Protein 1FXL (pdb70)

Nearest PDB structures (foldseek):
  4ed5-assembly1_A  TM=9.686E-01  e=9.798E-31  Homo sapiens
  1fnx-assembly1_H  TM=7.781E-01  e=1.607E-27  Mus musculus
  4egl-assembly1_A  TM=4.790E-01  e=6.789E-27  Homo sapiens
  1cvj-assembly3_C  TM=5.799E-01  e=2.626E-17  Homo sapiens
  3md3-assembly1_A  TM=4.492E-01  e=7.920E-16  Saccharomyces cerevisiae

Solvent-accessible surface area: 10095 Å² total; per-residue (Å²): 111,128,7,58,0,35,0,36,91,3,3,112,95,16,48,64,117,93,0,111,74,42,0,35,89,24,16,126,28,95,46,19,129,8,25,148,50,188,141,90,29,106,16,88,16,69,0,65,0,31,2,105,56,61,148,17,0,90,96,0,37,107,81,14,75,31,63,188,34,121,132,82,76,2,56,3,31,74,9,76,111,123,49,66,36,38,157,97,0,30,0,65,0,27,40,7,36,132,123,22,69,87,156,78,0,60,111,29,0,58,123,58,18,172,31,43,40,11,125,25,36,55,53,164,132,104,44,84,17,112,2,20,0,61,0,93,0,16,83,80,122,34,0,61,98,0,23,140,29,14,68,48,96,128,11,121,84,15,110,109,65,2,65,2,97,73,84

Foldseek 3Di:
DFFKKKKAQADQPDDPCNVCVLLVVLDAWPDKDQDADPPPRGGPGMMMTGHPGRVSLVVCQVPQQQDDDDPTRMHMDHDDPDDCFQPLQKKKKAPADQPDDQVRVCVLLCVLAAWPDKDFDADPPPRGTRRIIMTRHRGNVSSVVSQVVQAQDADVPRPGGMHMDRD

Secondary structure (DSSP, 8-state):
--SEEEEES--TT--HHHHHHHHHTTS-EEEEEEEE-TTT--EEEEEEEEESSHHHHHHHHHHHTT-EETTEE-EEEEPPP--GGGTT-EEEEES--TT--HHHHHHHHGGGS-EEEEEE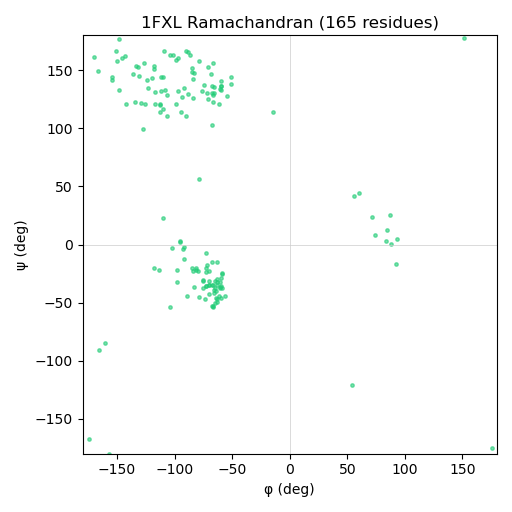EE-TTT--EEEEEEEEESSHHHHHHHHHHHTT---TT-SS--EEEE-

B-factor: mean 25.08, std 11.24, range [5.35, 62.08]

Sequence (167 aa):
SKTNLIVNYLPQNMTQEEFRSLFGSIGEIESCKLVRDKITGQSLGYGFVNYIDPKDAEKAINTLNGLRLQTKTIKVSYARPSSASIRDANLYVSGLPKTMTQKELEQLFSQYGRIITSRILVDQVTGVSRGVGFIRFDKRIEAEEAIKGLNGQKPSGATEPITVKFA

Structure (mmCIF, N/CA/C/O backbone):
data_1FXL
#
_entry.id   1FXL
#
_cell.length_a   30.310
_cell.length_b   99.380
_cell.length_c   33.340
_cell.angle_alpha   90.00
_cell.angle_beta   106.40
_cell.angle_gamma   90.00
#
_symmetry.space_group_name_H-M   'P 1 21 1'
#
loop_
_entity.id
_entity.type
_entity.pdbx_description
1 polymer "5'-R(P*UP*UP*UP*UP*AP*UP*UP*UP*U)-3'"
2 polymer 'PARANEOPLASTIC ENCEPHALOMYELITIS ANTIGEN HUD'
3 water water
#
loop_
_atom_site.group_PDB
_atom_site.id
_atom_site.type_symbol
_atom_site.label_atom_id
_atom_site.label_alt_id
_atom_site.label_comp_id
_atom_site.label_asym_id
_atom_site.label_entity_id
_atom_site.label_seq_id
_atom_site.pdbx_PDB_ins_code
_atom_site.Cartn_x
_atom_site.Cartn_y
_atom_site.Cartn_z
_atom_site.occupancy
_atom_site.B_iso_or_equiv
_atom_site.auth_seq_id
_atom_site.auth_comp_id
_atom_site.auth_asym_id
_atom_site.auth_atom_id
_atom_site.pdbx_PDB_model_num
ATOM 168 N N . SER B 2 1 ? -4.783 -3.483 -6.386 1.00 33.80 37 SER A N 1
ATOM 169 C CA . SER B 2 1 ? -3.789 -4.447 -6.945 1.00 35.39 37 SER A CA 1
ATOM 170 C C . SER B 2 1 ? -3.861 -5.834 -6.279 1.00 34.52 37 SER A C 1
ATOM 171 O O . SER B 2 1 ? -4.806 -6.583 -6.526 1.00 37.14 37 SER A O 1
ATOM 174 N N . LYS B 2 2 ? -2.894 -6.168 -5.420 1.00 31.42 38 LYS A N 1
ATOM 175 C CA . LYS B 2 2 ? -2.885 -7.489 -4.793 1.00 24.87 38 LYS A CA 1
ATOM 176 C C . LYS B 2 2 ? -1.949 -7.670 -3.571 1.00 20.51 38 LYS A C 1
ATOM 177 O O . LYS B 2 2 ? -2.365 -7.421 -2.444 1.00 20.24 38 LYS A O 1
ATOM 183 N N . THR B 2 3 ? -0.698 -8.086 -3.777 1.00 16.99 39 THR A N 1
ATOM 184 C CA . THR B 2 3 ? 0.215 -8.314 -2.646 1.00 14.78 39 THR A CA 1
ATOM 185 C C . THR B 2 3 ? 1.482 -7.453 -2.560 1.00 13.90 39 THR A C 1
ATOM 186 O O . THR B 2 3 ? 2.080 -7.343 -1.491 1.00 11.19 39 THR A O 1
ATOM 190 N N . ASN B 2 4 ? 1.888 -6.858 -3.678 1.00 11.83 40 ASN A N 1
ATOM 191 C CA . ASN B 2 4 ? 3.105 -6.052 -3.739 1.00 10.14 40 ASN A CA 1
ATOM 192 C C . ASN B 2 4 ? 2.852 -4.565 -3.506 1.00 9.13 40 ASN A C 1
ATOM 193 O O . ASN B 2 4 ? 2.022 -3.940 -4.167 1.00 8.67 40 ASN A O 1
ATOM 198 N N . LEU B 2 5 ? 3.587 -4.003 -2.557 1.00 11.31 41 LEU A N 1
ATOM 199 C CA . LEU B 2 5 ? 3.448 -2.596 -2.207 1.00 10.83 41 LEU A CA 1
ATOM 200 C C . LEU B 2 5 ? 4.731 -1.821 -2.451 1.00 9.98 41 LEU A C 1
ATOM 201 O O . LEU B 2 5 ? 5.817 -2.386 -2.443 1.00 11.49 41 LEU A O 1
ATOM 206 N N . ILE B 2 6 ? 4.591 -0.522 -2.686 1.00 9.54 42 ILE A N 1
ATOM 207 C CA . ILE B 2 6 ? 5.748 0.340 -2.845 1.00 9.42 42 ILE A CA 1
ATOM 208 C C . ILE B 2 6 ? 5.612 1.311 -1.678 1.00 9.07 42 ILE A C 1
ATOM 209 O O . ILE B 2 6 ? 4.534 1.841 -1.430 1.00 10.03 42 ILE A O 1
ATOM 214 N N . VAL B 2 7 ? 6.689 1.501 -0.929 1.00 8.89 43 VAL A N 1
ATOM 215 C CA . VAL B 2 7 ? 6.665 2.405 0.210 1.00 9.29 43 VAL A CA 1
ATOM 216 C C . VAL B 2 7 ? 7.578 3.570 -0.129 1.00 9.20 43 VAL A C 1
ATOM 217 O O . VAL B 2 7 ? 8.766 3.375 -0.374 1.00 10.85 43 VAL A O 1
ATOM 221 N N . ASN B 2 8 ? 7.021 4.776 -0.149 1.00 10.30 44 ASN A N 1
ATOM 222 C CA . ASN B 2 8 ? 7.793 5.973 -0.478 1.00 10.89 44 ASN A CA 1
ATOM 223 C C . ASN B 2 8 ? 8.029 6.892 0.713 1.00 10.91 44 ASN A C 1
ATOM 224 O O . ASN B 2 8 ? 7.398 6.749 1.758 1.00 9.08 44 ASN A O 1
ATOM 229 N N . TYR B 2 9 ? 8.955 7.831 0.536 1.00 11.01 45 TYR A N 1
ATOM 230 C CA . TYR B 2 9 ? 9.300 8.808 1.566 1.00 13.11 45 TYR A CA 1
ATOM 231 C C . TYR B 2 9 ? 9.811 8.194 2.862 1.00 12.64 45 TYR A C 1
ATOM 232 O O . TYR B 2 9 ? 9.414 8.599 3.958 1.00 12.08 45 TYR A O 1
ATOM 241 N N . LEU B 2 10 ? 10.693 7.207 2.726 1.00 14.26 46 LEU A N 1
ATOM 242 C CA . LEU B 2 10 ? 11.295 6.547 3.877 1.00 15.36 46 LEU A CA 1
ATOM 243 C C . LEU B 2 10 ? 12.485 7.400 4.316 1.00 17.70 46 LEU A C 1
ATOM 244 O O . LEU B 2 10 ? 13.184 7.977 3.479 1.00 17.22 46 LEU A O 1
ATOM 249 N N . PRO B 2 11 ? 12.719 7.513 5.632 1.00 19.88 47 PRO A N 1
ATOM 250 C CA . PRO B 2 11 ? 13.851 8.323 6.087 1.00 21.89 47 PRO A CA 1
ATOM 251 C C . PRO B 2 11 ? 15.215 7.701 5.727 1.00 24.86 47 PRO A C 1
ATOM 252 O O . PRO B 2 11 ? 15.366 6.478 5.681 1.00 23.52 47 PRO A O 1
ATOM 256 N N . GLN B 2 12 ? 16.199 8.555 5.461 1.00 26.65 48 GLN A N 1
ATOM 257 C CA . GLN B 2 12 ? 17.534 8.104 5.080 1.00 28.18 48 GLN A CA 1
ATOM 258 C C . GLN B 2 12 ? 18.160 7.224 6.152 1.00 27.91 48 GLN A C 1
ATOM 259 O O . GLN B 2 12 ? 19.018 6.390 5.862 1.00 28.54 48 GLN A O 1
ATOM 265 N N . ASN B 2 13 ? 17.723 7.408 7.391 1.00 28.73 49 ASN A N 1
ATOM 266 C CA . ASN B 2 13 ? 18.261 6.639 8.506 1.00 30.44 49 ASN A CA 1
ATOM 267 C C . ASN B 2 13 ? 17.670 5.241 8.679 1.00 31.41 49 ASN A C 1
ATOM 268 O O . ASN B 2 13 ? 18.286 4.382 9.312 1.00 34.48 49 ASN A O 1
ATOM 273 N N . MET B 2 14 ? 16.491 4.994 8.116 1.00 30.03 50 MET A N 1
ATOM 274 C CA . MET B 2 14 ? 15.875 3.679 8.265 1.00 29.39 50 MET A CA 1
ATOM 275 C C . MET B 2 14 ? 16.627 2.561 7.565 1.00 29.02 50 MET A C 1
ATOM 276 O O . MET B 2 14 ? 16.928 2.644 6.373 1.00 28.62 50 MET A O 1
ATOM 281 N N . THR B 2 15 ? 16.897 1.497 8.314 1.00 29.75 51 THR A N 1
ATOM 282 C CA . THR B 2 15 ? 17.613 0.340 7.791 1.00 30.26 51 THR A CA 1
ATOM 283 C C . THR B 2 15 ? 16.709 -0.709 7.150 1.00 30.70 51 THR A C 1
ATOM 284 O O . THR B 2 15 ? 15.494 -0.695 7.330 1.00 33.19 51 THR A O 1
ATOM 288 N N . GLN B 2 16 ? 17.331 -1.623 6.414 1.00 30.59 52 GLN A N 1
ATOM 289 C CA . GLN B 2 16 ? 16.650 -2.722 5.745 1.00 30.25 52 GLN A CA 1
ATOM 290 C C . GLN B 2 16 ? 15.930 -3.595 6.771 1.00 30.18 52 GLN A C 1
ATOM 291 O O . GLN B 2 16 ? 14.846 -4.109 6.500 1.00 29.07 52 GLN A O 1
ATOM 297 N N . GLU B 2 17 ? 16.531 -3.756 7.949 1.00 29.88 53 GLU A N 1
ATOM 298 C CA . GLU B 2 17 ? 15.934 -4.575 9.005 1.00 30.93 53 GLU A CA 1
ATOM 299 C C . GLU B 2 17 ? 14.772 -3.874 9.700 1.00 29.25 53 GLU A C 1
ATOM 300 O O . GLU B 2 17 ? 13.785 -4.516 10.069 1.00 28.18 53 GLU A O 1
ATOM 306 N N . GLU B 2 18 ? 14.898 -2.564 9.899 1.00 27.31 54 GLU A N 1
ATOM 307 C CA . GLU B 2 18 ? 13.832 -1.800 10.523 1.00 27.71 54 GLU A CA 1
ATOM 308 C C . GLU B 2 18 ? 12.678 -1.736 9.531 1.00 25.72 54 GLU A C 1
ATOM 309 O O . GLU B 2 18 ? 11.511 -1.687 9.925 1.00 25.49 54 GLU A O 1
ATOM 315 N N . PHE B 2 19 ? 13.019 -1.742 8.242 1.00 23.59 55 PHE A N 1
ATOM 316 C CA . PHE B 2 19 ? 12.024 -1.702 7.171 1.00 22.20 55 PHE A CA 1
ATOM 317 C C . PHE B 2 19 ? 11.238 -3.007 7.200 1.00 21.16 55 PHE A C 1
ATOM 318 O O . PHE B 2 19 ? 10.010 -3.000 7.280 1.00 21.94 55 PHE A O 1
ATOM 326 N N . ARG B 2 20 ? 11.954 -4.126 7.147 1.00 22.17 56 ARG A N 1
ATOM 327 C CA . ARG B 2 20 ? 11.323 -5.442 7.179 1.00 23.12 56 ARG A CA 1
ATOM 328 C C . ARG B 2 20 ? 10.621 -5.678 8.511 1.00 24.17 56 ARG A C 1
ATOM 329 O O . ARG B 2 20 ? 9.611 -6.382 8.580 1.00 24.95 56 ARG A O 1
ATOM 337 N N . SER B 2 21 ? 11.160 -5.088 9.572 1.00 24.60 57 SER A N 1
ATOM 338 C CA . SER B 2 21 ? 10.575 -5.239 10.896 1.00 23.94 57 SER A CA 1
ATOM 339 C C . SER B 2 21 ? 9.246 -4.486 10.978 1.00 23.30 57 SER A C 1
ATOM 340 O O . SER B 2 21 ? 8.260 -4.989 11.519 1.00 22.19 57 SER A O 1
ATOM 343 N N . LEU B 2 22 ? 9.222 -3.279 10.426 1.00 22.04 58 LEU A N 1
ATOM 344 C CA . LEU B 2 22 ? 8.020 -2.465 10.442 1.00 18.75 58 LEU A CA 1
ATOM 345 C C . LEU B 2 22 ? 6.894 -3.112 9.647 1.00 17.26 58 LEU A C 1
ATOM 346 O O . LEU B 2 22 ? 5.751 -3.164 10.106 1.00 16.63 58 LEU A O 1
ATOM 351 N N . PHE B 2 23 ? 7.207 -3.606 8.454 1.00 16.43 59 PHE A N 1
ATOM 352 C CA . PHE B 2 23 ? 6.175 -4.225 7.640 1.00 16.44 59 PHE A CA 1
ATOM 353 C C . PHE B 2 23 ? 5.930 -5.680 7.964 1.00 15.92 59 PHE A C 1
ATOM 354 O O . PHE B 2 23 ? 4.865 -6.208 7.664 1.00 13.63 59 PHE A O 1
ATOM 362 N N . GLY B 2 24 ? 6.907 -6.319 8.598 1.00 16.85 60 GLY A N 1
ATOM 363 C CA . GLY B 2 24 ? 6.753 -7.711 8.977 1.00 15.73 60 GLY A CA 1
ATOM 364 C C . GLY B 2 24 ? 5.762 -7.846 10.120 1.00 16.23 60 GLY A C 1
ATOM 365 O O . GLY B 2 24 ? 5.249 -8.929 10.388 1.00 17.75 60 GLY A O 1
ATOM 366 N N . SER B 2 25 ? 5.487 -6.741 10.802 1.00 15.52 61 SER A N 1
ATOM 367 C CA . SER B 2 25 ? 4.551 -6.762 11.914 1.00 16.59 61 SER A CA 1
ATOM 368 C C . SER B 2 25 ? 3.119 -6.920 11.420 1.00 18.43 61 SER A C 1
ATOM 369 O O . SER B 2 25 ? 2.233 -7.320 12.177 1.00 19.85 61 SER A O 1
ATOM 372 N N . ILE B 2 26 ? 2.888 -6.604 10.150 1.00 17.78 62 ILE A N 1
ATOM 373 C CA . ILE B 2 26 ? 1.550 -6.712 9.573 1.00 17.27 62 ILE A CA 1
ATOM 374 C C . ILE B 2 26 ? 1.190 -8.176 9.349 1.00 17.38 62 ILE A C 1
ATOM 375 O O . ILE B 2 26 ? 0.095 -8.618 9.690 1.00 19.43 62 ILE A O 1
ATOM 380 N N . GLY B 2 27 ? 2.120 -8.919 8.764 1.00 17.81 63 GLY A N 1
ATOM 381 C CA . GLY B 2 27 ? 1.883 -10.319 8.488 1.00 17.76 63 GLY A CA 1
ATOM 382 C C . GLY B 2 27 ? 3.068 -10.864 7.731 1.00 19.76 63 GLY A C 1
ATOM 383 O O . GLY B 2 27 ? 4.039 -10.146 7.517 1.00 19.51 63 GLY A O 1
ATOM 384 N N . GLU B 2 28 ? 2.979 -12.123 7.309 1.00 20.36 64 GLU A N 1
ATOM 385 C CA . GLU B 2 28 ? 4.059 -12.792 6.590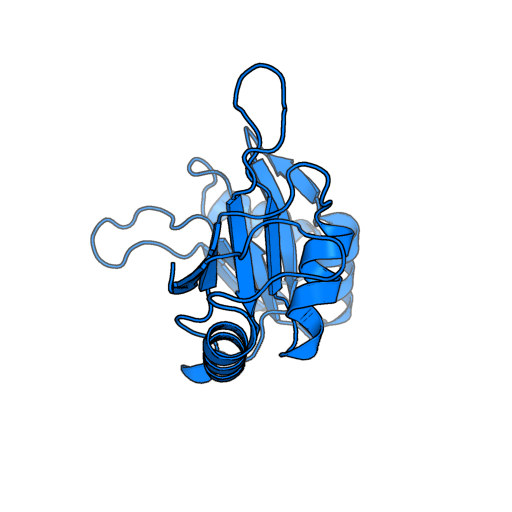 1.00 21.62 64 GLU A CA 1
ATOM 386 C C . GLU B 2 28 ? 4.443 -12.112 5.281 1.00 21.12 64 GLU A C 1
ATOM 387 O O . GLU B 2 28 ? 3.590 -11.758 4.473 1.00 22.03 64 GLU A O 1
ATOM 393 N N . ILE B 2 29 ? 5.745 -11.942 5.087 1.00 19.92 65 ILE A N 1
ATOM 394 C CA . ILE B 2 29 ? 6.289 -11.304 3.898 1.00 20.01 65 ILE A CA 1
ATOM 395 C C . ILE B 2 29 ? 6.971 -12.337 3.005 1.00 21.61 65 ILE A C 1
ATOM 396 O O . ILE B 2 29 ? 7.734 -13.170 3.486 1.00 23.72 65 ILE A O 1
ATOM 401 N N . GLU B 2 30 ? 6.690 -12.302 1.707 1.00 20.73 66 GLU A N 1
ATOM 402 C CA . GLU B 2 30 ? 7.340 -13.237 0.801 1.00 22.49 66 GLU A CA 1
ATOM 403 C C . GLU B 2 30 ? 8.700 -12.626 0.469 1.00 21.96 66 GLU A C 1
ATOM 404 O O . GLU B 2 30 ? 9.697 -13.332 0.334 1.00 22.26 66 GLU A O 1
ATOM 410 N N . SER B 2 31 ? 8.737 -11.304 0.351 1.00 20.87 67 SER A N 1
ATOM 411 C CA . SER B 2 31 ? 9.987 -10.608 0.083 1.00 23.22 67 SER A CA 1
ATOM 412 C C . SER B 2 31 ? 9.801 -9.114 0.235 1.00 24.50 67 SER A C 1
ATOM 413 O O . SER B 2 31 ? 8.678 -8.609 0.230 1.00 23.97 67 SER A O 1
ATOM 416 N N . CYS B 2 32 ? 10.913 -8.41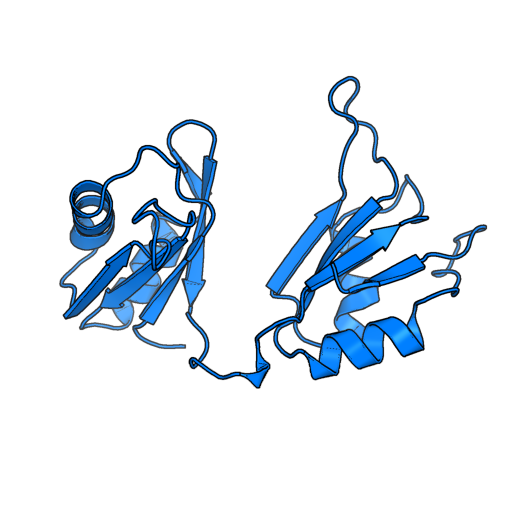1 0.391 1.00 26.53 68 CYS A N 1
ATOM 417 C CA . CYS B 2 32 ? 10.886 -6.965 0.530 1.00 27.99 68 CYS A CA 1
ATOM 418 C C . CYS B 2 32 ? 12.299 -6.447 0.349 1.00 28.41 68 CYS A C 1
ATOM 419 O O . CYS B 2 32 ? 13.269 -7.133 0.674 1.00 29.81 68 CYS A O 1
ATOM 422 N N . LYS B 2 33 ? 12.411 -5.235 -0.174 1.00 26.66 69 LYS A N 1
ATOM 423 C CA . LYS B 2 33 ? 13.712 -4.650 -0.398 1.00 24.77 69 LYS A CA 1
ATOM 424 C C . LYS B 2 33 ? 13.703 -3.143 -0.245 1.00 25.07 69 LYS A C 1
ATOM 425 O O . LYS B 2 33 ? 12.819 -2.456 -0.764 1.00 24.30 69 LYS A O 1
ATOM 431 N N . LEU B 2 34 ? 14.683 -2.639 0.492 1.00 22.29 70 LEU A N 1
ATOM 432 C CA . LEU B 2 34 ? 14.840 -1.209 0.658 1.00 21.82 70 LEU A CA 1
ATOM 433 C C . LEU B 2 34 ? 15.755 -0.894 -0.514 1.00 20.33 70 LEU A C 1
ATOM 434 O O . LEU B 2 34 ? 16.906 -1.311 -0.529 1.00 23.14 70 LEU A O 1
ATOM 439 N N . VAL B 2 35 ? 15.235 -0.189 -1.510 1.00 18.76 71 VAL A N 1
ATOM 440 C CA . VAL B 2 35 ? 16.012 0.132 -2.696 1.00 17.78 71 VAL A CA 1
ATOM 441 C C . VAL B 2 35 ? 17.156 1.102 -2.422 1.00 18.43 71 VAL A C 1
ATOM 442 O O . VAL B 2 35 ? 16.968 2.159 -1.809 1.00 17.61 71 VAL A O 1
ATOM 446 N N . ARG B 2 36 ? 18.342 0.722 -2.897 1.00 18.47 72 ARG A N 1
ATOM 447 C CA . ARG B 2 36 ? 19.559 1.507 -2.716 1.00 17.15 72 ARG A CA 1
ATOM 448 C C . ARG B 2 36 ? 20.252 1.789 -4.044 1.00 16.78 72 ARG A C 1
ATOM 449 O O . ARG B 2 36 ? 20.094 1.046 -5.013 1.00 14.39 72 ARG A O 1
ATOM 457 N N . ASP B 2 37 ? 21.039 2.860 -4.066 1.00 17.00 73 ASP A N 1
ATOM 458 C CA . ASP B 2 37 ? 21.797 3.249 -5.245 1.00 16.32 73 ASP A CA 1
ATOM 459 C C . ASP B 2 37 ? 22.724 2.089 -5.598 1.00 16.59 73 ASP A C 1
ATOM 460 O O . ASP B 2 37 ? 23.364 1.504 -4.722 1.00 13.06 73 ASP A O 1
ATOM 465 N N . LYS B 2 38 ? 22.793 1.771 -6.886 1.00 16.82 74 LYS A N 1
ATOM 466 C CA . LYS B 2 38 ? 23.612 0.674 -7.386 1.00 18.30 74 LYS A CA 1
ATOM 467 C C . LYS B 2 38 ? 25.107 0.802 -7.087 1.00 16.62 74 LYS A C 1
ATOM 468 O O . LYS B 2 38 ? 25.804 -0.205 -6.960 1.00 16.12 74 LYS A O 1
ATOM 474 N N . ILE B 2 39 ? 25.604 2.031 -6.977 1.00 16.53 75 ILE A N 1
ATOM 475 C CA . ILE B 2 39 ? 27.028 2.245 -6.702 1.00 15.99 75 ILE A CA 1
ATOM 476 C C . ILE B 2 39 ? 27.317 2.663 -5.253 1.00 13.11 75 ILE A C 1
ATOM 477 O O . ILE B 2 39 ? 28.124 2.031 -4.579 1.00 12.96 75 ILE A O 1
ATOM 482 N N . THR B 2 40 ? 26.663 3.717 -4.769 1.00 13.28 76 THR A N 1
ATOM 483 C CA . THR B 2 40 ? 26.903 4.174 -3.401 1.00 13.88 76 THR A CA 1
ATOM 484 C C . THR B 2 40 ? 26.308 3.253 -2.325 1.00 13.95 76 THR A C 1
ATOM 485 O O . THR B 2 40 ? 26.755 3.267 -1.175 1.00 13.68 76 THR A O 1
ATOM 489 N N . GLY B 2 41 ? 25.291 2.473 -2.682 1.00 13.46 77 GLY A N 1
ATOM 490 C CA . GLY B 2 41 ? 24.682 1.589 -1.701 1.00 14.13 77 GLY A CA 1
ATOM 491 C C . GLY B 2 41 ? 23.805 2.310 -0.687 1.00 15.26 77 GLY A C 1
ATOM 492 O O . GLY B 2 41 ? 23.342 1.707 0.285 1.00 16.87 77 GLY A O 1
ATOM 493 N N . GLN B 2 42 ? 23.572 3.600 -0.909 1.00 14.34 78 GLN A N 1
ATOM 494 C CA . GLN B 2 42 ? 22.737 4.384 -0.009 1.00 16.74 78 GLN A CA 1
ATOM 495 C C . GLN B 2 42 ? 21.262 4.235 -0.361 1.00 16.67 78 GLN A C 1
ATOM 496 O O . GLN B 2 42 ? 20.906 4.055 -1.524 1.00 18.10 78 GLN A O 1
ATOM 502 N N . SER B 2 43 ? 20.407 4.315 0.653 1.00 18.15 79 SER A N 1
ATOM 503 C CA . SER B 2 43 ? 18.969 4.199 0.457 1.00 17.78 79 SER A CA 1
ATOM 504 C C . SER B 2 43 ? 18.471 5.281 -0.489 1.00 19.21 79 SER A C 1
ATOM 505 O O . SER B 2 43 ? 18.932 6.424 -0.443 1.00 19.19 79 SER A O 1
ATOM 508 N N . LEU B 2 44 ? 17.531 4.916 -1.354 1.00 20.85 80 LEU A N 1
ATOM 509 C CA . LEU B 2 44 ? 16.971 5.867 -2.306 1.00 20.23 80 LEU A CA 1
ATOM 510 C C . LEU B 2 44 ? 15.679 6.486 -1.774 1.00 19.85 80 LEU A C 1
ATOM 511 O O . LEU B 2 44 ? 15.033 7.285 -2.451 1.00 20.62 80 LEU A O 1
ATOM 516 N N . GLY B 2 45 ? 15.301 6.107 -0.561 1.00 16.96 81 GLY A N 1
ATOM 517 C CA . GLY B 2 45 ? 14.109 6.673 0.030 1.00 15.73 81 GLY A CA 1
ATOM 518 C C . GLY B 2 45 ? 12.824 5.904 -0.172 1.00 16.20 81 GLY A C 1
ATOM 519 O O . GLY B 2 45 ? 11.763 6.381 0.214 1.00 16.67 81 GLY A O 1
ATOM 520 N N . TYR B 2 46 ? 12.893 4.730 -0.789 1.00 16.03 82 TYR A N 1
ATOM 521 C CA . TYR B 2 46 ? 11.690 3.936 -0.989 1.00 14.45 82 TYR A CA 1
ATOM 522 C C . TYR B 2 46 ? 12.034 2.462 -1.022 1.00 15.33 82 TYR A C 1
ATOM 523 O O . TYR B 2 46 ? 13.207 2.093 -1.117 1.00 15.70 82 TYR A O 1
ATOM 532 N N . GLY B 2 47 ? 11.009 1.622 -0.920 1.00 12.70 83 GLY A N 1
ATOM 533 C CA . GLY B 2 47 ? 11.229 0.187 -0.929 1.00 12.20 83 GLY A CA 1
ATOM 534 C C . GLY B 2 47 ? 9.981 -0.547 -1.366 1.00 12.87 83 GLY A C 1
ATOM 535 O O . GLY B 2 47 ? 8.962 0.072 -1.662 1.00 12.16 83 GLY A O 1
ATOM 536 N N . PHE B 2 48 ? 10.060 -1.870 -1.412 1.00 12.96 84 PHE A N 1
ATOM 537 C CA . PHE B 2 48 ? 8.928 -2.678 -1.826 1.00 13.16 84 PHE A CA 1
ATOM 538 C C . PHE B 2 48 ? 8.723 -3.778 -0.816 1.00 13.53 84 PHE A C 1
ATOM 539 O O . PHE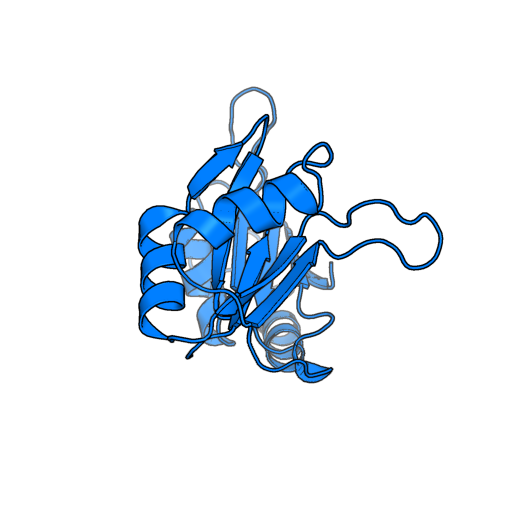 B 2 48 ? 9.686 -4.285 -0.253 1.00 13.70 84 PHE A O 1
ATOM 547 N N . VAL B 2 49 ? 7.467 -4.132 -0.578 1.00 12.94 85 VAL A N 1
ATOM 548 C CA . VAL B 2 49 ? 7.141 -5.218 0.334 1.00 14.77 85 VAL A CA 1
ATOM 549 C C . VAL B 2 49 ? 6.093 -6.064 -0.362 1.00 15.21 85 VAL A C 1
ATOM 550 O O . VAL B 2 49 ? 5.035 -5.560 -0.752 1.00 14.00 85 VAL A O 1
ATOM 554 N N . ASN B 2 50 ? 6.392 -7.343 -0.533 1.00 14.06 86 ASN A N 1
ATOM 555 C CA . ASN B 2 50 ? 5.455 -8.245 -1.171 1.00 14.41 86 ASN A CA 1
ATOM 556 C C . ASN B 2 50 ? 4.982 -9.237 -0.118 1.00 13.54 86 ASN A C 1
ATOM 557 O O . ASN B 2 50 ? 5.761 -10.036 0.388 1.00 15.84 86 ASN A O 1
ATOM 562 N N . TYR B 2 51 ? 3.703 -9.173 0.222 1.00 13.46 87 TYR A N 1
ATOM 563 C CA . TYR B 2 51 ? 3.146 -10.085 1.210 1.00 15.32 87 TYR A CA 1
ATOM 564 C C . TYR B 2 51 ? 2.676 -11.389 0.573 1.00 17.48 87 TYR A C 1
ATOM 565 O O . TYR B 2 51 ? 2.507 -11.473 -0.649 1.00 17.92 87 TYR A O 1
ATOM 574 N N . ILE B 2 52 ? 2.484 -12.413 1.402 1.00 19.22 88 ILE A N 1
ATOM 575 C CA . ILE B 2 52 ? 1.998 -13.695 0.907 1.00 20.58 88 ILE A CA 1
ATOM 576 C C . ILE B 2 52 ? 0.493 -13.551 0.711 1.00 20.23 88 ILE A C 1
ATOM 577 O O . ILE B 2 52 ? -0.058 -13.950 -0.318 1.00 22.41 88 ILE A O 1
ATOM 582 N N . ASP B 2 53 ? -0.156 -12.957 1.706 1.00 18.79 89 ASP A N 1
ATOM 583 C CA . ASP B 2 53 ? -1.601 -12.761 1.701 1.00 18.77 89 ASP A CA 1
ATOM 584 C C . ASP B 2 53 ? -1.953 -11.338 1.265 1.00 17.69 89 ASP A C 1
ATOM 585 O O . ASP B 2 53 ? -1.521 -10.367 1.888 1.00 18.13 89 ASP A O 1
ATOM 590 N N . PRO B 2 54 ? -2.731 -11.195 0.181 1.00 15.75 90 PRO A N 1
ATOM 591 C CA . PRO B 2 54 ? -3.095 -9.847 -0.257 1.00 16.56 90 PRO A CA 1
ATOM 592 C C . PRO B 2 54 ? -3.839 -9.068 0.824 1.00 15.30 90 PRO A C 1
ATOM 593 O O . PRO B 2 54 ? -3.804 -7.841 0.836 1.00 15.14 90 PRO A O 1
ATOM 597 N N . LYS B 2 55 ? -4.496 -9.773 1.743 1.00 15.92 91 LYS A N 1
ATOM 598 C CA . LYS B 2 55 ? -5.220 -9.096 2.819 1.00 17.28 91 LYS A CA 1
ATOM 599 C C . LYS B 2 55 ? -4.266 -8.312 3.715 1.00 17.72 91 LYS A C 1
ATOM 600 O O . LYS B 2 55 ? -4.638 -7.265 4.258 1.00 18.58 91 LYS A O 1
ATOM 606 N N . ASP B 2 56 ? -3.040 -8.812 3.867 1.00 16.07 92 ASP A N 1
ATOM 607 C CA . ASP B 2 56 ? -2.049 -8.116 4.683 1.00 16.16 92 ASP A CA 1
ATOM 608 C C . ASP B 2 56 ? -1.501 -6.892 3.952 1.00 15.53 92 ASP A C 1
ATOM 609 O O . ASP B 2 56 ? -1.123 -5.902 4.586 1.00 14.76 92 ASP A O 1
ATOM 614 N N . ALA B 2 57 ? -1.452 -6.959 2.622 1.00 14.77 93 ALA A N 1
ATOM 615 C CA . ALA B 2 57 ? -0.976 -5.822 1.839 1.00 13.49 93 ALA A CA 1
ATOM 616 C C . ALA B 2 57 ? -2.007 -4.726 2.051 1.00 13.41 93 ALA A C 1
ATOM 617 O O . ALA B 2 57 ? -1.677 -3.561 2.198 1.00 13.65 93 ALA A O 1
ATOM 619 N N . GLU B 2 58 ? -3.271 -5.114 2.087 1.00 15.84 94 GLU A N 1
ATOM 620 C CA . GLU B 2 58 ? -4.338 -4.153 2.310 1.00 16.66 94 GLU A CA 1
ATOM 621 C C . GLU B 2 58 ? -4.238 -3.566 3.717 1.00 15.19 94 GLU A C 1
ATOM 622 O O . GLU B 2 58 ? -4.415 -2.362 3.909 1.00 13.60 94 GLU A O 1
ATOM 628 N N . LYS B 2 59 ? -3.949 -4.420 4.697 1.00 15.23 95 LYS A N 1
ATOM 629 C CA . LYS B 2 59 ? -3.821 -3.982 6.085 1.00 15.95 95 LYS A CA 1
ATOM 630 C C . LYS B 2 59 ? -2.624 -3.040 6.254 1.00 15.37 95 LYS A C 1
ATOM 631 O O . LYS B 2 59 ? -2.688 -2.070 7.021 1.00 14.52 95 LYS A O 1
ATOM 637 N N . ALA B 2 60 ? -1.540 -3.330 5.529 1.00 14.29 96 ALA A N 1
ATOM 638 C CA . ALA B 2 60 ? -0.324 -2.512 5.558 1.00 13.63 96 ALA A CA 1
ATOM 639 C C . ALA B 2 60 ? -0.635 -1.084 5.102 1.00 14.17 96 ALA A C 1
ATOM 640 O O . ALA B 2 60 ? -0.197 -0.111 5.723 1.00 13.57 96 ALA A O 1
ATOM 642 N N . ILE B 2 61 ? -1.378 -0.959 4.005 1.00 12.26 97 ILE A N 1
ATOM 643 C CA . ILE B 2 61 ? -1.765 0.355 3.508 1.00 12.37 97 ILE A CA 1
ATOM 644 C C . ILE B 2 61 ? -2.659 1.069 4.531 1.00 14.97 97 ILE A C 1
ATOM 645 O O . ILE B 2 61 ? -2.429 2.230 4.876 1.00 16.86 97 ILE A O 1
ATOM 650 N N . ASN B 2 62 ? -3.681 0.366 5.011 1.00 16.66 98 ASN A N 1
ATOM 651 C CA . ASN B 2 62 ? -4.629 0.929 5.967 1.00 16.56 98 ASN A CA 1
ATOM 652 C C . ASN B 2 62 ? -3.995 1.379 7.276 1.00 17.39 98 ASN A C 1
ATOM 653 O O . ASN B 2 62 ? -4.396 2.388 7.852 1.00 18.88 98 ASN A O 1
ATOM 658 N N . THR B 2 63 ? -3.005 0.632 7.750 1.00 15.86 99 THR A N 1
ATOM 659 C CA . THR B 2 63 ? -2.377 0.961 9.020 1.00 13.81 99 THR A CA 1
ATOM 660 C C . THR B 2 63 ? -1.066 1.738 8.970 1.00 12.79 99 THR A C 1
ATOM 661 O O . THR B 2 63 ? -0.798 2.544 9.859 1.00 14.49 99 THR A O 1
ATOM 665 N N . LEU B 2 64 ? -0.260 1.528 7.935 1.00 12.67 100 LEU A N 1
ATOM 666 C CA . LEU B 2 64 ? 1.031 2.209 7.849 1.00 11.28 100 LEU A CA 1
ATOM 667 C C . LEU B 2 64 ? 1.122 3.472 6.990 1.00 12.75 100 LEU A C 1
ATOM 668 O O . LEU B 2 64 ? 2.030 4.280 7.190 1.00 11.88 100 LEU A O 1
ATOM 673 N N . ASN B 2 65 ? 0.215 3.656 6.035 1.00 10.52 101 ASN A N 1
ATOM 674 C CA . ASN B 2 65 ? 0.280 4.858 5.218 1.00 11.03 101 ASN A CA 1
ATOM 675 C C . ASN B 2 65 ? 0.127 6.083 6.124 1.00 12.21 101 ASN A C 1
ATOM 676 O O . ASN B 2 65 ? -0.753 6.116 6.982 1.00 12.21 101 ASN A O 1
ATOM 681 N N . GLY B 2 66 ? 0.986 7.084 5.938 1.00 13.91 102 GLY A N 1
ATOM 682 C CA . GLY B 2 66 ? 0.896 8.283 6.755 1.00 12.01 102 GLY A CA 1
ATOM 683 C C . GLY B 2 66 ? 1.672 8.213 8.063 1.00 14.27 102 GLY A C 1
ATOM 684 O O . GLY B 2 66 ? 1.658 9.165 8.850 1.00 13.80 102 GLY A O 1
ATOM 685 N N . LEU B 2 67 ? 2.339 7.090 8.311 1.00 14.08 103 LEU A N 1
ATOM 686 C CA . LEU B 2 67 ? 3.130 6.944 9.529 1.00 15.15 103 LEU A CA 1
ATOM 687 C C . LEU B 2 67 ? 4.289 7.940 9.472 1.00 15.90 103 LEU A C 1
ATOM 688 O O . LEU B 2 67 ? 4.998 8.019 8.472 1.00 16.49 103 LEU A O 1
ATOM 693 N N . ARG B 2 68 ? 4.481 8.705 10.541 1.00 17.67 104 ARG A N 1
ATOM 694 C CA . ARG B 2 68 ? 5.562 9.682 10.565 1.00 20.11 104 ARG A CA 1
ATOM 695 C C . ARG B 2 68 ? 6.831 9.127 11.207 1.00 19.87 104 ARG A C 1
ATOM 696 O O . ARG B 2 68 ? 6.853 8.823 12.397 1.00 24.76 104 ARG A O 1
ATOM 704 N N . LEU B 2 69 ? 7.882 8.986 10.404 1.00 19.66 105 LEU A N 1
ATOM 705 C CA . LEU B 2 69 ? 9.171 8.484 10.876 1.00 17.58 105 LEU A CA 1
ATOM 706 C C . LEU B 2 69 ? 10.204 9.579 10.687 1.00 18.61 105 LEU A C 1
ATOM 707 O O . LEU B 2 69 ? 10.423 10.038 9.569 1.00 18.53 105 LEU A O 1
ATOM 712 N N . GLN B 2 70 ? 10.835 9.992 11.781 1.00 18.52 106 GLN A N 1
ATOM 713 C CA . GLN B 2 70 ? 11.826 11.052 11.743 1.00 18.78 106 GLN A CA 1
ATOM 714 C C . GLN B 2 70 ? 11.209 12.283 11.089 1.00 19.56 106 GLN A C 1
ATOM 715 O O . GLN B 2 70 ? 10.209 12.793 11.583 1.00 21.56 106 GLN A O 1
ATOM 721 N N . THR B 2 71 ? 11.769 12.769 9.986 1.00 18.65 107 THR A N 1
ATOM 722 C CA . THR B 2 71 ? 11.201 13.961 9.353 1.00 18.86 107 THR A CA 1
ATOM 723 C C . THR B 2 71 ? 10.226 13.628 8.228 1.00 17.72 107 THR A C 1
ATOM 724 O O . THR B 2 71 ? 9.689 14.524 7.581 1.00 16.64 107 THR A O 1
ATOM 728 N N . LYS B 2 72 ? 9.981 12.341 8.014 1.00 15.94 108 LYS A N 1
ATOM 729 C CA . LYS B 2 72 ? 9.107 11.907 6.933 1.00 15.20 108 LYS A CA 1
ATOM 730 C C . LYS B 2 72 ? 7.714 11.458 7.336 1.00 13.65 108 LYS A C 1
ATOM 731 O O . LYS B 2 72 ? 7.439 11.177 8.501 1.00 13.37 108 LYS A O 1
ATOM 737 N N . THR B 2 73 ? 6.841 11.404 6.334 1.00 13.79 109 THR A N 1
ATOM 738 C CA . THR B 2 73 ? 5.475 10.912 6.480 1.00 13.49 109 THR A CA 1
ATOM 739 C C . THR B 2 73 ? 5.463 9.894 5.348 1.00 12.74 109 THR A C 1
ATOM 740 O O . THR B 2 73 ? 5.309 10.260 4.185 1.00 13.46 109 THR A O 1
ATOM 744 N N . ILE B 2 74 ? 5.656 8.624 5.673 1.00 10.48 110 ILE A N 1
ATOM 745 C CA . ILE B 2 74 ? 5.704 7.609 4.632 1.00 10.66 110 ILE A CA 1
ATOM 746 C C . ILE B 2 74 ? 4.377 7.398 3.910 1.00 9.77 110 ILE A C 1
ATOM 747 O O . ILE B 2 74 ? 3.301 7.710 4.426 1.00 9.18 110 ILE A O 1
ATOM 752 N N . LYS B 2 75 ? 4.479 6.885 2.691 1.00 8.70 111 LYS A N 1
ATOM 753 C CA . LYS B 2 75 ? 3.308 6.593 1.885 1.00 8.35 111 LYS A CA 1
ATOM 754 C C . LYS B 2 75 ? 3.418 5.119 1.555 1.00 8.33 111 LYS A C 1
ATOM 755 O O . LYS B 2 75 ? 4.499 4.632 1.218 1.00 6.90 111 LYS A O 1
ATOM 761 N N . VAL B 2 76 ? 2.307 4.407 1.690 1.00 6.54 112 VAL A N 1
ATOM 762 C CA . VAL B 2 76 ? 2.280 2.984 1.390 1.00 7.40 112 VAL A CA 1
ATOM 763 C C . VAL B 2 76 ? 1.157 2.787 0.383 1.00 8.57 112 VAL A C 1
ATOM 764 O O . VAL B 2 76 ? 0.006 3.136 0.652 1.00 10.07 112 VAL A O 1
ATOM 768 N N . SER B 2 77 ? 1.483 2.254 -0.787 1.00 8.26 113 SER A N 1
ATOM 769 C CA . SER B 2 77 ? 0.456 2.045 -1.789 1.00 9.00 113 SER A CA 1
ATOM 770 C C . SER B 2 77 ? 0.827 0.831 -2.597 1.00 9.48 113 SER A C 1
ATOM 771 O O . SER B 2 77 ? 1.875 0.232 -2.371 1.00 10.63 113 SER A O 1
ATOM 774 N N . TYR B 2 78 ? -0.046 0.458 -3.524 1.00 9.15 114 TYR A N 1
ATOM 775 C CA . TYR B 2 78 ? 0.195 -0.705 -4.363 1.00 8.99 114 TYR A CA 1
ATOM 776 C C . TYR B 2 78 ? 1.254 -0.416 -5.420 1.00 9.01 114 TYR A C 1
ATOM 777 O O . TYR B 2 78 ? 1.259 0.653 -6.029 1.00 7.91 114 TYR A O 1
ATOM 786 N N . ALA B 2 79 ? 2.163 -1.367 -5.617 1.00 9.66 115 ALA A N 1
ATOM 787 C CA . ALA B 2 79 ? 3.202 -1.210 -6.619 1.00 10.16 115 ALA A CA 1
ATOM 788 C C . ALA B 2 79 ? 2.605 -1.632 -7.950 1.00 10.80 115 ALA A C 1
ATOM 789 O O . ALA B 2 79 ? 2.052 -2.721 -8.076 1.00 10.53 115 ALA A O 1
ATOM 791 N N . ARG B 2 80 ? 2.687 -0.753 -8.940 1.00 11.26 116 ARG A N 1
ATOM 792 C CA . ARG B 2 80 ? 2.172 -1.078 -10.255 1.00 10.86 116 ARG A CA 1
ATOM 793 C C . ARG B 2 80 ? 3.238 -1.976 -10.894 1.00 13.51 116 ARG A C 1
ATOM 794 O O . ARG B 2 80 ? 4.403 -1.966 -10.478 1.00 13.26 116 ARG A O 1
ATOM 802 N N . PRO B 2 81 ? 2.854 -2.778 -11.897 1.00 14.87 117 PRO A N 1
ATOM 803 C CA . PRO B 2 81 ? 3.824 -3.655 -12.549 1.00 15.12 117 PRO A CA 1
ATOM 804 C C . PRO B 2 81 ? 5.068 -2.883 -12.979 1.00 16.08 117 PRO A C 1
ATOM 805 O O . PRO B 2 81 ? 4.982 -1.761 -13.473 1.00 15.94 117 PRO A O 1
ATOM 809 N N . SER B 2 82 ? 6.228 -3.485 -12.765 1.00 17.92 118 SER A N 1
ATOM 810 C CA . SER B 2 82 ? 7.482 -2.857 -13.133 1.00 20.27 118 SER A CA 1
ATOM 811 C C . SER B 2 82 ? 7.532 -2.790 -14.659 1.00 21.32 118 SER A C 1
ATOM 812 O O . SER B 2 82 ? 7.782 -3.784 -15.335 1.00 25.46 118 SER A O 1
ATOM 815 N N . SER B 2 83 ? 7.269 -1.609 -15.195 1.00 19.91 119 SER A N 1
ATOM 816 C CA . SER B 2 83 ? 7.270 -1.407 -16.632 1.00 20.98 119 SER A CA 1
ATOM 817 C C . SER B 2 83 ? 8.000 -0.106 -16.942 1.00 20.24 119 SER A C 1
ATOM 818 O O . SER B 2 83 ? 7.949 0.840 -16.154 1.00 21.18 119 SER A O 1
ATOM 821 N N . ALA B 2 84 ? 8.686 -0.063 -18.078 1.00 18.76 120 ALA A N 1
ATOM 822 C CA . ALA B 2 84 ? 9.410 1.135 -18.474 1.00 16.26 120 ALA A CA 1
ATOM 823 C C . ALA B 2 84 ? 8.423 2.259 -18.783 1.00 16.04 120 ALA A C 1
ATOM 824 O O . ALA B 2 84 ? 8.805 3.429 -18.848 1.00 13.95 120 ALA A O 1
ATOM 826 N N . SER B 2 85 ? 7.150 1.896 -18.948 1.00 15.65 121 SER A N 1
ATOM 827 C CA . SER B 2 85 ? 6.102 2.865 -19.271 1.00 17.87 121 SER A CA 1
ATOM 828 C C . SER B 2 85 ? 5.756 3.813 -18.127 1.00 17.19 121 SER A C 1
ATOM 829 O O . SER B 2 85 ? 5.232 4.904 -18.361 1.00 17.87 121 SER A O 1
ATOM 832 N N . ILE B 2 86 ? 6.044 3.401 -16.896 1.00 17.32 122 ILE A N 1
ATOM 833 C CA . ILE B 2 86 ? 5.751 4.241 -15.733 1.00 18.29 122 ILE A CA 1
ATOM 834 C C . ILE B 2 86 ? 6.920 5.134 -15.331 1.00 16.84 122 ILE A C 1
ATOM 835 O O . ILE B 2 86 ? 6.797 5.937 -14.411 1.00 16.08 122 ILE A O 1
ATOM 840 N N . ARG B 2 87 ? 8.042 5.002 -16.034 1.00 17.36 123 ARG A N 1
ATOM 841 C CA . ARG B 2 87 ? 9.239 5.797 -15.753 1.00 18.04 123 ARG A CA 1
ATOM 842 C C . ARG B 2 87 ? 9.212 7.158 -16.430 1.00 18.64 123 ARG A C 1
ATOM 843 O O . ARG B 2 87 ? 8.585 7.333 -17.477 1.00 17.89 123 ARG A O 1
ATOM 851 N N . ASP B 2 88 ? 9.899 8.119 -15.820 1.00 16.61 124 ASP A N 1
ATOM 852 C CA . ASP B 2 88 ? 9.995 9.466 -16.372 1.00 17.20 124 ASP A CA 1
ATOM 853 C C . ASP B 2 88 ? 8.646 10.122 -16.626 1.00 16.16 124 ASP A C 1
ATOM 854 O O . ASP B 2 88 ? 8.466 10.781 -17.656 1.00 18.15 124 ASP A O 1
ATOM 859 N N . ALA B 2 89 ? 7.701 9.956 -15.704 1.00 14.93 125 ALA A N 1
ATOM 860 C CA . ALA B 2 89 ? 6.371 10.546 -15.864 1.00 13.52 125 ALA A CA 1
ATOM 861 C C . ALA B 2 89 ? 6.143 11.676 -14.866 1.00 12.01 125 ALA A C 1
ATOM 862 O O . ALA B 2 89 ? 5.001 12.023 -14.555 1.00 14.30 125 ALA A O 1
ATOM 864 N N . ASN B 2 90 ? 7.236 12.256 -14.379 1.00 12.49 126 ASN A N 1
ATOM 865 C CA . ASN B 2 90 ? 7.178 13.324 -13.388 1.00 13.76 126 ASN A CA 1
ATOM 866 C C . ASN B 2 90 ? 7.284 14.680 -14.070 1.00 13.60 126 ASN A C 1
ATOM 867 O O . ASN B 2 90 ? 8.162 14.891 -14.901 1.00 15.43 126 ASN A O 1
ATOM 872 N N . LEU B 2 91 ? 6.390 15.594 -13.698 1.00 12.82 127 LEU A N 1
ATOM 873 C CA . LEU B 2 91 ? 6.344 16.926 -14.286 1.00 12.67 127 LEU A CA 1
ATOM 874 C C . LEU B 2 91 ? 6.553 18.027 -13.270 1.00 13.90 127 LEU A C 1
ATOM 875 O O . LEU B 2 91 ? 6.097 17.938 -12.128 1.00 15.35 127 LEU A O 1
ATOM 880 N N . TYR B 2 92 ? 7.243 19.072 -13.702 1.00 15.23 128 TYR A N 1
ATOM 881 C CA . TYR B 2 92 ? 7.479 20.233 -12.861 1.00 15.66 128 TYR A CA 1
ATOM 882 C C . TYR B 2 92 ? 6.547 21.285 -13.451 1.00 17.69 128 TYR A C 1
ATOM 883 O O . TYR B 2 92 ? 6.559 21.513 -14.664 1.00 17.73 128 TYR A O 1
ATOM 892 N N . VAL B 2 93 ? 5.731 21.911 -12.610 1.00 15.71 129 VAL A N 1
ATOM 893 C CA . VAL B 2 93 ? 4.801 22.912 -13.104 1.00 17.43 129 VAL A CA 1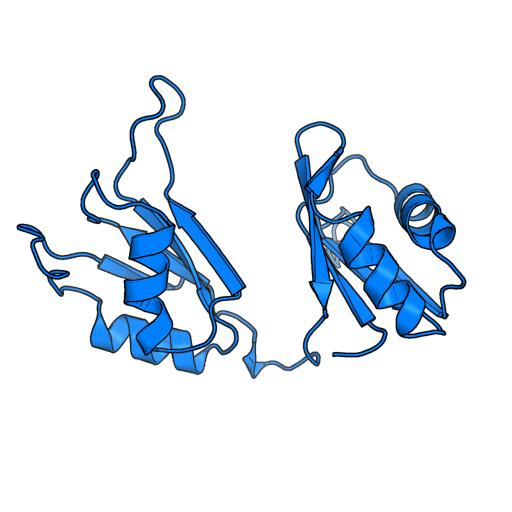
ATOM 894 C C . VAL B 2 93 ? 5.017 24.234 -12.379 1.00 18.85 129 VAL A C 1
ATOM 895 O O . VAL B 2 93 ? 5.286 24.254 -11.178 1.00 18.51 129 VAL A O 1
ATOM 899 N N . SER B 2 94 ? 4.910 25.335 -13.118 1.00 19.80 130 SER A N 1
ATOM 900 C CA . SER B 2 94 ? 5.096 26.661 -12.545 1.00 21.26 130 SER A CA 1
ATOM 901 C C . SER B 2 94 ? 4.130 27.671 -13.163 1.00 21.62 130 SER A C 1
ATOM 902 O O . SER B 2 94 ? 3.569 27.432 -14.233 1.00 22.41 130 SER A O 1
ATOM 905 N N . GLY B 2 95 ? 3.942 28.797 -12.482 1.00 23.05 131 GLY A N 1
ATOM 906 C CA . GLY B 2 95 ? 3.039 29.821 -12.976 1.00 22.32 131 GLY A CA 1
ATOM 907 C C . GLY B 2 95 ? 1.597 29.558 -12.580 1.00 23.75 131 GLY A C 1
ATOM 908 O O . GLY B 2 95 ? 0.674 30.189 -13.101 1.00 25.53 131 GLY A O 1
ATOM 909 N N . LEU B 2 96 ? 1.394 28.624 -11.656 1.00 22.53 132 LEU A N 1
ATOM 910 C CA . LEU B 2 96 ? 0.051 28.279 -11.205 1.00 20.73 132 LEU A CA 1
ATOM 911 C C . LEU B 2 96 ? -0.554 29.385 -10.361 1.00 21.80 132 LEU A C 1
ATOM 912 O O . LEU B 2 96 ? 0.166 30.151 -9.722 1.00 21.42 132 LEU A O 1
ATOM 917 N N . PRO B 2 97 ? -1.892 29.493 -10.355 1.00 22.17 133 PRO A N 1
ATOM 918 C CA . PRO B 2 97 ? -2.498 30.540 -9.534 1.00 21.86 133 PRO A CA 1
ATOM 919 C C . PRO B 2 97 ? -2.048 30.229 -8.106 1.00 22.92 133 PRO A C 1
ATOM 920 O O . PRO B 2 97 ? -2.050 29.063 -7.706 1.00 22.23 133 PRO A O 1
ATOM 924 N N . LYS B 2 98 ? -1.646 31.247 -7.349 1.00 22.73 134 LYS A N 1
ATOM 925 C CA . LYS B 2 98 ? -1.195 31.019 -5.981 1.00 23.77 134 LYS A CA 1
ATOM 926 C C . LYS B 2 98 ? -2.360 30.684 -5.057 1.00 24.40 134 LYS A C 1
ATOM 927 O O . LYS B 2 98 ? -2.165 30.313 -3.896 1.00 24.91 134 LYS A O 1
ATOM 933 N N . THR B 2 99 ? -3.570 30.809 -5.592 1.00 24.48 135 THR A N 1
ATOM 934 C CA . THR B 2 99 ? -4.786 30.492 -4.857 1.00 25.87 135 THR A CA 1
ATOM 935 C C . THR B 2 99 ? -5.170 29.035 -5.117 1.00 26.85 135 THR A C 1
ATOM 936 O O . THR B 2 99 ? -6.032 28.479 -4.438 1.00 28.81 135 THR A O 1
ATOM 940 N N . MET B 2 100 ? -4.528 28.422 -6.107 1.00 26.85 136 MET A N 1
ATOM 941 C CA . MET B 2 100 ? -4.821 27.037 -6.459 1.00 26.67 136 MET A CA 1
ATOM 942 C C . MET B 2 100 ? -4.405 26.048 -5.377 1.00 27.41 136 MET A C 1
ATOM 943 O O . MET B 2 100 ? -3.320 26.146 -4.801 1.00 27.26 136 MET A O 1
ATOM 948 N N . THR B 2 101 ? -5.286 25.092 -5.111 1.00 28.68 137 THR A N 1
ATOM 949 C CA . THR B 2 101 ? -5.050 24.061 -4.113 1.00 28.47 137 THR A CA 1
ATOM 950 C C . THR B 2 101 ? -4.633 22.774 -4.824 1.00 28.74 137 THR A C 1
ATOM 951 O O . THR B 2 101 ? -4.833 22.640 -6.030 1.00 27.36 137 THR A O 1
ATOM 955 N N . GLN B 2 102 ? -4.055 21.832 -4.083 1.00 30.33 138 GLN A N 1
ATOM 956 C CA . GLN B 2 102 ? -3.620 20.566 -4.670 1.00 31.46 138 GLN A CA 1
ATOM 957 C C . GLN B 2 102 ? -4.808 19.823 -5.279 1.00 31.68 138 GLN A C 1
ATOM 958 O O . GLN B 2 102 ? -4.670 19.104 -6.277 1.00 31.47 138 GLN A O 1
ATOM 964 N N . LYS B 2 103 ? -5.974 20.003 -4.668 1.00 30.86 139 LYS A N 1
ATOM 965 C CA . LYS B 2 103 ? -7.197 19.368 -5.135 1.00 30.53 139 LYS A CA 1
ATOM 966 C C . LYS B 2 103 ? -7.495 19.854 -6.551 1.00 28.52 139 LYS A C 1
ATOM 967 O O . LYS B 2 103 ? -7.830 19.071 -7.433 1.00 27.86 139 LYS A O 1
ATOM 973 N N . GLU B 2 104 ? -7.354 21.156 -6.761 1.00 27.06 140 GLU A N 1
ATOM 974 C CA . GLU B 2 104 ? -7.621 21.762 -8.057 1.00 27.09 140 GLU A CA 1
ATOM 975 C C . GLU B 2 104 ? -6.545 21.447 -9.090 1.00 25.93 140 GLU A C 1
ATOM 976 O O . GLU B 2 104 ? -6.838 21.290 -10.275 1.00 25.70 140 GLU A O 1
ATOM 982 N N . LEU B 2 105 ? -5.297 21.370 -8.642 1.00 25.01 141 LEU A N 1
ATOM 983 C CA . LEU B 2 105 ? -4.181 21.061 -9.536 1.00 24.97 141 LEU A CA 1
ATOM 984 C C . LEU B 2 105 ? -4.355 19.654 -10.104 1.00 24.47 141 LEU A C 1
ATOM 985 O O . LEU B 2 105 ? -4.081 19.403 -11.279 1.00 22.80 141 LEU A O 1
ATOM 990 N N . GLU B 2 106 ? -4.813 18.737 -9.258 1.00 26.17 142 GLU A N 1
ATOM 991 C CA . GLU B 2 106 ? -5.022 17.364 -9.684 1.00 28.17 142 GLU A CA 1
ATOM 992 C C . GLU B 2 106 ? -6.241 17.231 -10.582 1.00 27.38 142 GLU A C 1
ATOM 993 O O . GLU B 2 106 ? -6.242 16.421 -11.501 1.00 29.12 142 GLU A O 1
ATOM 999 N N . GLN B 2 107 ? -7.282 18.011 -10.320 1.00 25.63 143 GLN A N 1
ATOM 1000 C CA . GLN B 2 107 ? -8.471 17.943 -11.159 1.00 27.45 143 GLN A CA 1
ATOM 1001 C C . GLN B 2 107 ? -8.092 18.474 -12.528 1.00 24.67 143 GLN A C 1
ATOM 1002 O O . GLN B 2 107 ? -8.584 18.003 -13.549 1.00 25.82 143 GLN A O 1
ATOM 1008 N N . LEU B 2 108 ? -7.204 19.460 -12.541 1.00 22.01 144 LEU A N 1
ATOM 1009 C CA . LEU B 2 108 ? -6.749 20.052 -13.790 1.00 22.21 144 LEU A CA 1
ATOM 1010 C C . LEU B 2 108 ? -5.975 19.028 -14.610 1.00 21.17 144 LEU A C 1
ATOM 1011 O O . LEU B 2 108 ? -6.266 18.814 -15.787 1.00 22.67 144 LEU A O 1
ATOM 1016 N N . PHE B 2 109 ? -5.005 18.378 -13.971 1.00 20.07 145 PHE A N 1
ATOM 1017 C CA . PHE B 2 109 ? -4.151 17.395 -14.631 1.00 17.42 145 PHE A CA 1
ATOM 1018 C C . PHE B 2 109 ? -4.727 15.992 -14.790 1.00 17.41 145 PHE A C 1
ATOM 1019 O O . PHE B 2 109 ? -4.283 15.241 -15.654 1.00 16.07 145 PHE A O 1
ATOM 1027 N N . SER B 2 110 ? -5.709 15.632 -13.972 1.00 18.42 146 SER A N 1
ATOM 1028 C CA . SER B 2 110 ? -6.304 14.297 -14.048 1.00 20.70 146 SER A CA 1
ATOM 1029 C C . SER B 2 110 ? -6.996 14.016 -15.382 1.00 22.25 146 SER A C 1
ATOM 1030 O O . SER B 2 110 ? -7.300 12.860 -15.689 1.00 21.23 146 SER A O 1
ATOM 1033 N N . GLN B 2 111 ? -7.256 15.062 -16.166 1.00 22.63 147 GLN A N 1
ATOM 1034 C CA . GLN B 2 111 ? -7.904 14.898 -17.469 1.00 24.06 147 GLN A CA 1
ATOM 1035 C C . GLN B 2 111 ? -7.016 14.068 -18.383 1.00 22.22 147 GLN A C 1
ATOM 1036 O O . GLN B 2 111 ? -7.502 13.381 -19.284 1.00 22.02 147 GLN A O 1
ATOM 1042 N N . TYR B 2 112 ? -5.709 14.166 -18.154 1.00 18.54 148 TYR A N 1
ATOM 1043 C CA . TYR B 2 112 ? -4.717 13.479 -18.972 1.00 18.12 148 TYR A CA 1
ATOM 1044 C C . TYR B 2 112 ? -4.262 12.103 -18.515 1.00 16.10 148 TYR A C 1
ATOM 1045 O O . TYR B 2 112 ? -3.484 11.460 -19.210 1.00 16.96 148 TYR A O 1
ATOM 1054 N N . GLY B 2 113 ? -4.733 11.647 -17.361 1.00 16.20 149 GLY A N 1
ATOM 1055 C CA . GLY B 2 113 ? -4.329 10.334 -16.889 1.00 15.28 149 GLY A CA 1
ATOM 1056 C C . GLY B 2 113 ? -4.322 10.186 -15.381 1.00 16.26 149 GLY A C 1
ATOM 1057 O O . GLY B 2 113 ? -4.589 11.141 -14.657 1.00 16.06 149 GLY A O 1
ATOM 1058 N N . ARG B 2 114 ? -4.009 8.983 -14.908 1.00 15.74 150 ARG A N 1
ATOM 1059 C CA . ARG B 2 114 ? -3.980 8.707 -13.474 1.00 16.80 150 ARG A CA 1
ATOM 1060 C C . ARG B 2 114 ? -2.791 9.386 -12.799 1.00 16.92 150 ARG A C 1
ATOM 1061 O O . ARG B 2 114 ? -1.638 9.198 -13.198 1.00 14.60 150 ARG A O 1
ATOM 1069 N N . ILE B 2 115 ? -3.084 10.181 -11.776 1.00 15.26 151 ILE A N 1
ATOM 1070 C CA . ILE B 2 115 ? -2.053 10.891 -11.036 1.00 15.26 151 ILE A CA 1
ATOM 1071 C C . ILE B 2 115 ? -1.510 10.034 -9.887 1.00 14.63 151 ILE A C 1
ATOM 1072 O O . ILE B 2 115 ? -2.273 9.474 -9.099 1.00 15.98 151 ILE A O 1
ATOM 1077 N N . ILE B 2 116 ? -0.186 9.918 -9.807 1.00 13.36 152 ILE A N 1
ATOM 1078 C CA . ILE B 2 116 ? 0.442 9.149 -8.741 1.00 13.49 152 ILE A CA 1
ATOM 1079 C C . ILE B 2 116 ? 0.694 10.057 -7.536 1.00 14.24 152 ILE A C 1
ATOM 1080 O O . ILE B 2 116 ? 0.430 9.677 -6.400 1.00 14.03 152 ILE A O 1
ATOM 1085 N N . THR B 2 117 ? 1.208 11.255 -7.786 1.00 15.63 153 THR A N 1
ATOM 1086 C CA . THR B 2 117 ? 1.444 12.230 -6.725 1.00 18.73 153 THR A CA 1
ATOM 1087 C C . THR B 2 117 ? 1.311 13.627 -7.316 1.00 18.50 153 THR A C 1
ATOM 1088 O O . THR B 2 117 ? 1.434 13.816 -8.523 1.00 17.62 153 THR A O 1
ATOM 1092 N N . SER B 2 118 ? 1.047 14.600 -6.458 1.00 20.43 154 SER A N 1
ATOM 1093 C CA . SER B 2 118 ? 0.923 15.987 -6.879 1.00 22.69 154 SER A CA 1
ATOM 1094 C C . SER B 2 118 ? 1.272 16.816 -5.658 1.00 24.64 154 SER A C 1
ATOM 1095 O O . SER B 2 118 ? 0.949 16.440 -4.531 1.00 23.36 154 SER A O 1
ATOM 1098 N N . ARG B 2 119 ? 1.935 17.941 -5.877 1.00 25.74 155 ARG A N 1
ATOM 1099 C CA . ARG B 2 119 ? 2.330 18.792 -4.771 1.00 26.73 155 ARG A CA 1
ATOM 1100 C C . ARG B 2 119 ? 2.503 20.237 -5.197 1.00 25.81 155 ARG A C 1
ATOM 1101 O O . ARG B 2 119 ? 2.996 20.525 -6.289 1.00 23.61 155 ARG A O 1
ATOM 1109 N N . ILE B 2 120 ? 2.090 21.139 -4.316 1.00 25.28 156 ILE A N 1
ATOM 1110 C CA . ILE B 2 120 ? 2.239 22.565 -4.550 1.00 24.93 156 ILE A CA 1
ATOM 1111 C C . ILE B 2 120 ? 3.298 23.029 -3.550 1.00 25.11 156 ILE A C 1
ATOM 1112 O O . ILE B 2 120 ? 3.108 22.924 -2.335 1.00 25.64 156 ILE A O 1
ATOM 1117 N N . LEU B 2 121 ? 4.426 23.504 -4.065 1.00 23.57 157 LEU A N 1
ATOM 1118 C CA . LEU B 2 121 ? 5.498 23.970 -3.208 1.00 25.42 157 LEU A CA 1
ATOM 1119 C C . LEU B 2 121 ? 5.109 25.282 -2.546 1.00 29.18 157 LEU A C 1
ATOM 1120 O O . LEU B 2 121 ? 4.660 26.230 -3.203 1.00 25.98 157 LEU A O 1
ATOM 1125 N N . VAL B 2 122 ? 5.294 25.309 -1.230 1.00 32.91 158 VAL A N 1
ATOM 1126 C CA . VAL B 2 122 ? 4.965 26.446 -0.389 1.00 36.27 158 VAL A CA 1
ATOM 1127 C C . VAL B 2 122 ? 6.204 27.109 0.194 1.00 40.27 158 VAL A C 1
ATOM 1128 O O . VAL B 2 122 ? 7.180 26.440 0.528 1.00 40.10 158 VAL A O 1
ATOM 1132 N N . ASP B 2 123 ? 6.151 28.432 0.317 1.00 45.64 159 ASP A N 1
ATOM 1133 C CA . ASP B 2 123 ? 7.264 29.205 0.859 1.00 50.39 159 ASP A CA 1
ATOM 1134 C C . ASP B 2 123 ? 7.683 28.675 2.231 1.00 53.05 159 ASP A C 1
ATOM 1135 O O . ASP B 2 123 ? 6.852 28.528 3.135 1.00 52.78 159 ASP A O 1
ATOM 1140 N N . GLN B 2 124 ? 8.976 28.389 2.376 1.00 55.57 160 GLN A N 1
ATOM 1141 C CA . GLN B 2 124 ? 9.523 27.874 3.630 1.00 57.74 160 GLN A CA 1
ATOM 1142 C C . GLN B 2 124 ? 9.710 29.005 4.637 1.00 58.21 160 GLN A C 1
ATOM 1143 O O . GLN B 2 124 ? 10.811 29.232 5.135 1.00 58.89 160 GLN A O 1
ATOM 1149 N N . VAL B 2 125 ? 8.618 29.710 4.918 1.00 58.91 161 VAL A N 1
ATOM 1150 C CA . VAL B 2 125 ? 8.596 30.829 5.855 1.00 58.67 161 VAL A CA 1
ATOM 1151 C C . VAL B 2 125 ? 7.146 31.054 6.293 1.00 58.79 161 VAL A C 1
ATOM 1152 O O . VAL B 2 125 ? 6.709 30.539 7.330 1.00 58.63 161 VAL A O 1
ATOM 1156 N N . THR B 2 126 ? 6.407 31.811 5.477 1.00 57.55 162 THR A N 1
ATOM 1157 C CA . THR B 2 126 ? 5.004 32.140 5.739 1.00 54.74 162 THR A CA 1
ATOM 1158 C C . THR B 2 126 ? 4.053 31.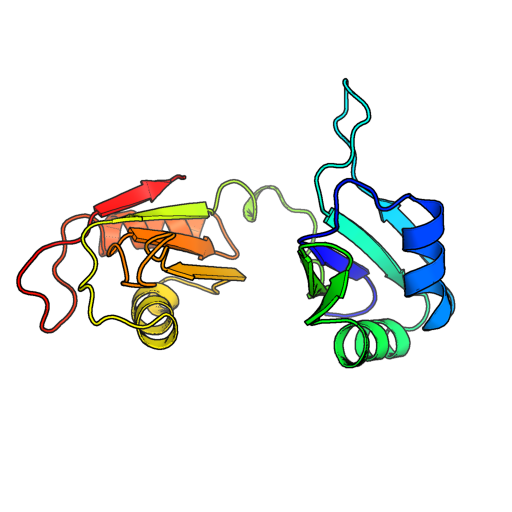010 5.371 1.00 52.58 162 THR A C 1
ATOM 1159 O O . THR B 2 126 ? 2.928 30.947 5.874 1.00 53.61 162 THR A O 1
ATOM 1163 N N . GLY B 2 127 ? 4.495 30.128 4.482 1.00 48.85 163 GLY A N 1
ATOM 1164 C CA . GLY B 2 127 ? 3.646 29.026 4.079 1.00 44.45 163 GLY A CA 1
ATOM 1165 C C . GLY B 2 127 ? 2.744 29.403 2.920 1.00 41.16 163 GLY A C 1
ATOM 1166 O O . GLY B 2 127 ? 1.678 28.815 2.732 1.00 41.50 163 GLY A O 1
ATOM 1167 N N . VAL B 2 128 ? 3.175 30.385 2.135 1.00 38.01 164 VAL A N 1
ATOM 1168 C CA . VAL B 2 128 ? 2.397 30.832 0.988 1.00 33.53 164 VAL A CA 1
ATOM 1169 C C . VAL B 2 128 ? 2.796 30.075 -0.281 1.00 31.73 164 VAL A C 1
ATOM 1170 O O . VAL B 2 128 ? 3.982 29.879 -0.564 1.00 29.24 164 VAL A O 1
ATOM 1174 N N . SER B 2 129 ? 1.792 29.643 -1.035 1.00 29.37 165 SER A N 1
ATOM 1175 C CA . SER B 2 129 ? 2.027 28.925 -2.275 1.00 27.81 165 SER A CA 1
ATOM 1176 C C . SER B 2 129 ? 3.007 29.701 -3.139 1.00 27.91 165 SER A C 1
ATOM 1177 O O . SER B 2 129 ? 3.001 30.928 -3.149 1.00 28.14 165 SER A O 1
ATOM 1180 N N . ARG B 2 130 ? 3.856 28.983 -3.861 1.00 27.73 166 ARG A N 1
ATOM 1181 C CA . ARG B 2 130 ? 4.824 29.625 -4.734 1.00 28.33 166 ARG A CA 1
ATOM 1182 C C . ARG B 2 130 ? 4.335 29.528 -6.170 1.00 26.94 166 ARG A C 1
ATOM 1183 O O . ARG B 2 130 ? 4.966 30.053 -7.094 1.00 28.31 166 ARG A O 1
ATOM 1191 N N . GLY B 2 131 ? 3.201 28.856 -6.344 1.00 25.65 167 GLY A N 1
ATOM 1192 C CA . GLY B 2 131 ? 2.632 28.691 -7.669 1.00 26.37 167 GLY A CA 1
ATOM 1193 C C . GLY B 2 131 ? 3.451 27.732 -8.511 1.00 25.85 167 GLY A C 1
ATOM 1194 O O . GLY B 2 131 ? 3.430 27.784 -9.746 1.00 26.27 167 GLY A O 1
ATOM 1195 N N . VAL B 2 132 ? 4.188 26.862 -7.829 1.00 24.04 168 VAL A N 1
ATOM 1196 C CA . VAL B 2 132 ? 5.022 25.874 -8.490 1.00 22.41 168 VAL A CA 1
ATOM 1197 C C . VAL B 2 132 ? 4.748 24.536 -7.828 1.00 20.30 168 VAL A C 1
ATOM 1198 O O . VAL B 2 132 ? 4.363 24.486 -6.666 1.00 20.00 168 VAL A O 1
ATOM 1202 N N . GLY B 2 133 ? 4.942 23.452 -8.564 1.00 18.31 169 GLY A N 1
ATOM 1203 C CA . GLY B 2 133 ? 4.691 22.148 -7.986 1.00 17.42 169 GLY A CA 1
ATOM 1204 C C . GLY B 2 133 ? 5.077 21.010 -8.901 1.00 17.69 169 GLY A C 1
ATOM 1205 O O . GLY B 2 133 ? 5.753 21.214 -9.911 1.00 17.78 169 GLY A O 1
ATOM 1206 N N . PHE B 2 134 ? 4.635 19.808 -8.542 1.00 18.47 170 PHE A N 1
ATOM 1207 C CA . PHE B 2 134 ? 4.930 18.602 -9.312 1.00 17.84 170 PHE A CA 1
ATOM 1208 C C . PHE B 2 134 ? 3.696 17.741 -9.522 1.00 17.05 170 PHE A C 1
ATOM 1209 O O . PHE B 2 134 ? 2.748 17.767 -8.732 1.00 15.97 170 PHE A O 1
ATOM 1217 N N . ILE B 2 135 ? 3.719 16.973 -10.601 1.00 15.56 171 ILE A N 1
ATOM 1218 C CA . ILE B 2 135 ? 2.639 16.049 -10.908 1.00 14.76 171 ILE A CA 1
ATOM 1219 C C . ILE B 2 135 ? 3.322 14.828 -11.491 1.00 12.77 171 ILE A C 1
ATOM 1220 O O . ILE B 2 135 ? 4.038 14.946 -12.476 1.00 12.30 171 ILE A O 1
ATOM 1225 N N . ARG B 2 136 ? 3.139 13.669 -10.871 1.00 12.72 172 ARG A N 1
ATOM 1226 C CA . ARG B 2 136 ? 3.722 12.460 -11.422 1.00 12.57 172 ARG A CA 1
ATOM 1227 C C . ARG B 2 136 ? 2.560 11.610 -11.870 1.00 14.31 172 ARG A C 1
ATOM 1228 O O . ARG B 2 136 ? 1.693 11.262 -11.067 1.00 13.82 172 ARG A O 1
ATOM 1236 N N . PHE B 2 137 ? 2.539 11.290 -13.159 1.00 14.79 173 PHE A N 1
ATOM 1237 C CA . PHE B 2 137 ? 1.485 10.463 -13.735 1.00 14.87 173 PHE A CA 1
ATOM 1238 C C . PHE B 2 137 ? 1.867 8.994 -13.660 1.00 13.07 173 PHE A C 1
ATOM 1239 O O . PHE B 2 137 ? 3.026 8.639 -13.418 1.00 12.46 173 PHE A O 1
ATOM 1247 N N . ASP B 2 138 ? 0.877 8.147 -13.894 1.00 13.11 174 ASP A N 1
ATOM 1248 C CA . ASP B 2 138 ? 1.077 6.710 -13.903 1.00 13.54 174 ASP A CA 1
ATOM 1249 C C . ASP B 2 138 ? 1.970 6.366 -15.108 1.00 15.26 174 ASP A C 1
ATOM 1250 O O . ASP B 2 138 ? 3.006 5.717 -14.954 1.00 15.68 174 ASP A O 1
ATOM 1255 N N . LYS B 2 139 ? 1.580 6.830 -16.297 1.00 14.84 175 LYS A N 1
ATOM 1256 C CA . LYS B 2 139 ? 2.327 6.537 -17.523 1.00 14.51 175 LYS A CA 1
ATOM 1257 C C . LYS B 2 139 ? 3.037 7.753 -18.109 1.00 15.46 175 LYS A C 1
ATOM 1258 O O . LYS B 2 139 ? 2.518 8.867 -18.070 1.00 16.12 175 LYS A O 1
ATOM 1264 N N . ARG B 2 140 ? 4.220 7.526 -18.671 1.00 17.09 176 ARG A N 1
ATOM 1265 C CA . ARG B 2 140 ? 4.988 8.599 -19.293 1.00 16.66 176 ARG A CA 1
ATOM 1266 C C . ARG B 2 140 ? 4.170 9.240 -20.416 1.00 16.08 176 ARG A C 1
ATOM 1267 O O . ARG B 2 140 ? 4.207 10.451 -20.604 1.00 14.17 176 ARG A O 1
ATOM 1275 N N . ILE B 2 141 ? 3.415 8.427 -21.148 1.00 17.91 177 ILE A N 1
ATOM 1276 C CA . ILE B 2 141 ? 2.605 8.945 -22.247 1.00 19.98 177 ILE A CA 1
ATOM 1277 C C . ILE B 2 141 ? 1.576 9.965 -21.766 1.00 19.04 177 ILE A C 1
ATOM 1278 O O . ILE B 2 141 ? 1.286 10.937 -22.461 1.00 18.34 177 ILE A O 1
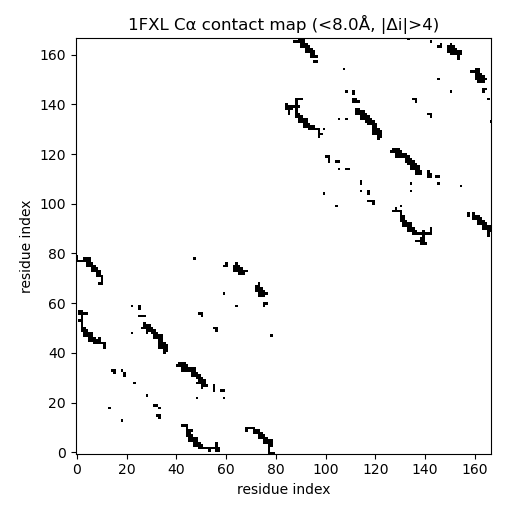ATOM 1283 N N . GLU B 2 142 ? 1.023 9.740 -20.579 1.00 19.14 178 GLU A N 1
ATOM 1284 C CA . GLU B 2 142 ? 0.037 10.655 -20.015 1.00 16.77 178 GLU A CA 1
ATOM 1285 C C . GLU B 2 142 ? 0.692 11.992 -19.684 1.00 16.56 178 GLU A C 1
ATOM 1286 O O . GLU B 2 142 ? 0.066 13.042 -19.812 1.00 16.58 178 GLU A O 1
ATOM 1292 N N . ALA B 2 143 ? 1.949 11.956 -19.252 1.00 15.17 179 ALA A N 1
ATOM 1293 C CA . ALA B 2 143 ? 2.667 13.185 -18.925 1.00 13.83 179 ALA A CA 1
ATOM 1294 C C . ALA B 2 143 ? 2.963 13.946 -20.211 1.00 14.75 179 ALA A C 1
ATOM 1295 O O . ALA B 2 143 ? 2.961 15.170 -20.224 1.00 14.57 179 ALA A O 1
ATOM 1297 N N . GLU B 2 144 ? 3.223 13.214 -21.292 1.00 17.97 180 GLU A N 1
ATOM 1298 C CA . GLU B 2 144 ? 3.499 13.831 -22.594 1.00 20.43 180 GLU A CA 1
ATOM 1299 C C . GLU B 2 144 ? 2.255 14.604 -23.038 1.00 21.20 180 GLU A C 1
ATOM 1300 O O . GLU B 2 144 ? 2.350 15.756 -23.467 1.00 20.68 180 GLU A O 1
ATOM 1306 N N . GLU B 2 145 ? 1.092 13.961 -22.925 1.00 21.41 181 GLU A N 1
ATOM 1307 C CA . GLU B 2 145 ? -0.187 14.574 -23.303 1.00 24.26 181 GLU A CA 1
ATOM 1308 C C . GLU B 2 145 ? -0.520 15.796 -22.442 1.00 23.49 181 GLU A C 1
ATOM 1309 O O . GLU B 2 145 ? -1.126 16.753 -22.925 1.00 23.74 181 GLU A O 1
ATOM 1315 N N . ALA B 2 146 ? -0.134 15.756 -21.168 1.00 22.14 182 ALA A N 1
ATOM 1316 C CA . ALA B 2 146 ? -0.385 16.872 -20.251 1.00 22.92 182 ALA A CA 1
ATOM 1317 C C . ALA B 2 146 ? 0.477 18.078 -20.616 1.00 23.29 182 ALA A C 1
ATOM 1318 O O . ALA B 2 146 ? 0.050 19.223 -20.463 1.00 23.05 182 ALA A O 1
ATOM 1320 N N . ILE B 2 147 ? 1.696 17.825 -21.085 1.00 23.95 183 ILE A N 1
ATOM 1321 C CA . ILE B 2 147 ? 2.573 18.918 -21.474 1.00 24.74 183 ILE A CA 1
ATOM 1322 C C . ILE B 2 147 ? 1.978 19.598 -22.702 1.00 27.40 183 ILE A C 1
ATOM 1323 O O . ILE B 2 147 ? 1.769 20.811 -22.710 1.00 27.98 183 ILE A O 1
ATOM 1328 N N . LYS B 2 148 ? 1.693 18.807 -23.733 1.00 28.29 184 LYS A N 1
ATOM 1329 C CA . LYS B 2 148 ? 1.118 19.337 -24.962 1.00 29.79 184 LYS A CA 1
ATOM 1330 C C . LYS B 2 148 ? -0.174 20.081 -24.650 1.00 29.71 184 LYS A C 1
ATOM 1331 O O . LYS B 2 148 ? -0.409 21.176 -25.160 1.00 32.38 184 LYS A O 1
ATOM 1337 N N . GLY B 2 149 ? -1.006 19.487 -23.802 1.00 26.18 185 GLY A N 1
ATOM 1338 C CA . GLY B 2 149 ? -2.275 20.102 -23.465 1.00 25.46 185 GLY A CA 1
ATOM 1339 C C . GLY B 2 149 ? -2.300 21.289 -22.515 1.00 26.40 185 GLY A C 1
ATOM 1340 O O . GLY B 2 149 ? -3.159 22.159 -22.651 1.00 26.46 185 GLY A O 1
ATOM 1341 N N . LEU B 2 150 ? -1.370 21.349 -21.564 1.00 26.29 186 LEU A N 1
ATOM 1342 C CA . LEU B 2 150 ? -1.371 22.433 -20.583 1.00 25.11 186 LEU A CA 1
ATOM 1343 C C . LEU B 2 150 ? -0.211 23.420 -20.612 1.00 26.65 186 LEU A C 1
ATOM 1344 O O . LEU B 2 150 ? -0.340 24.531 -20.105 1.00 27.68 186 LEU A O 1
ATOM 1349 N N . ASN B 2 151 ? 0.923 23.034 -21.185 1.00 27.93 187 ASN A N 1
ATOM 1350 C CA . ASN B 2 151 ? 2.065 23.942 -21.224 1.00 29.25 187 ASN A CA 1
ATOM 1351 C C . ASN B 2 151 ? 1.712 25.211 -22.006 1.00 31.28 187 ASN A C 1
ATOM 1352 O O . ASN B 2 151 ? 1.323 25.147 -23.176 1.00 30.71 187 ASN A O 1
ATOM 1357 N N . GLY B 2 152 ? 1.826 26.357 -21.338 1.00 32.78 188 GLY A N 1
ATOM 1358 C CA . GLY B 2 152 ? 1.526 27.630 -21.971 1.00 34.69 188 GLY A CA 1
ATOM 1359 C C . GLY B 2 152 ? 0.057 28.011 -21.980 1.00 36.71 188 GLY A C 1
ATOM 1360 O O . GLY B 2 152 ? -0.309 29.048 -22.529 1.00 36.80 188 GLY A O 1
ATOM 1361 N N . GLN B 2 153 ? -0.786 27.186 -21.366 1.00 38.54 189 GLN A N 1
ATOM 1362 C CA . GLN B 2 153 ? -2.224 27.446 -21.317 1.00 41.05 189 GLN A CA 1
ATOM 1363 C C . GLN B 2 153 ? -2.654 28.121 -20.016 1.00 42.85 189 GLN A C 1
ATOM 1364 O O . GLN B 2 153 ? -1.941 28.072 -19.015 1.00 42.31 189 GLN A O 1
ATOM 1370 N N . LYS B 2 154 ? -3.830 28.748 -20.040 1.00 45.98 190 LYS A N 1
ATOM 1371 C CA . LYS B 2 154 ? -4.372 29.425 -18.864 1.00 47.25 190 LYS A CA 1
ATOM 1372 C C . LYS B 2 154 ? -5.522 28.632 -18.257 1.00 48.33 190 LYS A C 1
ATOM 1373 O O . LYS B 2 154 ? -6.600 28.535 -18.848 1.00 48.56 190 LYS A O 1
ATOM 1379 N N . PRO B 2 155 ? -5.308 28.055 -17.062 1.00 49.34 191 PRO A N 1
ATOM 1380 C CA . PRO B 2 155 ? -6.352 27.274 -16.394 1.00 51.09 191 PRO A CA 1
ATOM 1381 C C . PRO B 2 155 ? -7.517 28.163 -15.966 1.00 53.21 191 PRO A C 1
ATOM 1382 O O . PRO B 2 155 ? -7.331 29.129 -15.225 1.00 54.20 191 PRO A O 1
ATOM 1386 N N . SER B 2 156 ? -8.710 27.826 -16.453 1.00 55.12 192 SER A N 1
ATOM 1387 C CA . SER B 2 156 ? -9.944 28.559 -16.161 1.00 55.49 192 SER A CA 1
ATOM 1388 C C . SER B 2 156 ? -9.864 29.539 -14.990 1.00 54.94 192 SER A C 1
ATOM 1389 O O . SER B 2 156 ? -9.688 29.137 -13.840 1.00 55.37 192 SER A O 1
ATOM 1392 N N . GLY B 2 157 ? -9.999 30.827 -15.292 1.00 54.38 193 GLY A N 1
ATOM 1393 C CA . GLY B 2 157 ? -9.947 31.839 -14.252 1.00 52.68 193 GLY A CA 1
ATOM 1394 C C . GLY B 2 157 ? -8.557 32.402 -14.037 1.00 52.30 193 GLY A C 1
ATOM 1395 O O . GLY B 2 157 ? -8.396 33.461 -13.428 1.00 52.52 193 GLY A O 1
ATOM 1396 N N . ALA B 2 158 ? -7.548 31.693 -14.535 1.00 51.00 194 ALA A N 1
ATOM 1397 C CA . ALA B 2 158 ? -6.166 32.133 -14.394 1.00 48.97 194 ALA A CA 1
ATOM 1398 C C . ALA B 2 158 ? -5.865 33.267 -15.359 1.00 47.90 194 ALA A C 1
ATOM 1399 O O . ALA B 2 158 ? -6.181 33.192 -16.548 1.00 47.22 194 ALA A O 1
ATOM 1401 N N . THR B 2 159 ? -5.250 34.320 -14.838 1.00 47.07 195 THR A N 1
ATOM 1402 C CA . THR B 2 159 ? -4.897 35.472 -15.652 1.00 46.36 195 THR A CA 1
ATOM 1403 C C . THR B 2 159 ? -3.563 35.214 -16.354 1.00 45.72 195 THR A C 1
ATOM 1404 O O . THR B 2 159 ? -3.261 35.819 -17.386 1.00 45.63 195 THR A O 1
ATOM 1408 N N . GLU B 2 160 ? -2.775 34.302 -15.791 1.00 44.40 196 GLU A N 1
ATOM 1409 C CA . GLU B 2 160 ? -1.473 33.958 -16.349 1.00 42.43 196 GLU A CA 1
ATOM 1410 C C . GLU B 2 160 ? -1.401 32.491 -16.778 1.00 39.88 196 GLU A C 1
ATOM 1411 O O . GLU B 2 160 ? -2.083 31.634 -16.216 1.00 39.38 196 GLU A O 1
ATOM 1417 N N . PRO B 2 161 ? -0.571 32.188 -17.790 1.00 37.49 197 PRO A N 1
ATOM 1418 C CA . PRO B 2 161 ? -0.389 30.831 -18.316 1.00 36.03 197 PRO A CA 1
ATOM 1419 C C . PRO B 2 161 ? 0.610 30.025 -17.492 1.00 34.68 197 PRO A C 1
ATOM 1420 O O . PRO B 2 161 ? 1.566 30.582 -16.948 1.00 34.39 197 PRO A O 1
ATOM 1424 N N . ILE B 2 162 ? 0.400 28.716 -17.406 1.00 32.25 198 ILE A N 1
ATOM 1425 C CA . ILE B 2 162 ? 1.311 27.880 -16.636 1.00 30.24 198 ILE A CA 1
ATOM 1426 C C . ILE B 2 162 ? 2.335 27.181 -17.528 1.00 28.98 198 ILE A C 1
ATOM 1427 O O . ILE B 2 162 ? 2.134 27.034 -18.735 1.00 27.68 198 ILE A O 1
ATOM 1432 N N . THR B 2 163 ? 3.440 26.760 -16.922 1.00 28.05 199 THR A N 1
ATOM 1433 C CA . THR B 2 163 ? 4.498 26.067 -17.645 1.00 27.71 199 THR A CA 1
ATOM 1434 C C . THR B 2 163 ? 4.553 24.621 -17.171 1.00 24.96 199 THR A C 1
ATOM 1435 O O . THR B 2 163 ? 4.550 24.355 -15.972 1.00 23.78 199 THR A O 1
ATOM 1439 N N . VAL B 2 164 ? 4.600 23.692 -18.119 1.00 24.14 200 VAL A N 1
ATOM 1440 C CA . VAL B 2 164 ? 4.650 22.270 -17.803 1.00 21.83 200 VAL A CA 1
ATOM 1441 C C . VAL B 2 164 ? 5.794 21.600 -18.549 1.00 22.89 200 VAL A C 1
ATOM 1442 O O . VAL B 2 164 ? 5.849 21.636 -19.781 1.00 23.53 200 VAL A O 1
ATOM 1446 N N . LYS B 2 165 ? 6.704 20.987 -17.797 1.00 22.07 201 LYS A N 1
ATOM 1447 C CA . LYS B 2 165 ? 7.861 20.303 -18.375 1.00 21.06 201 LYS A CA 1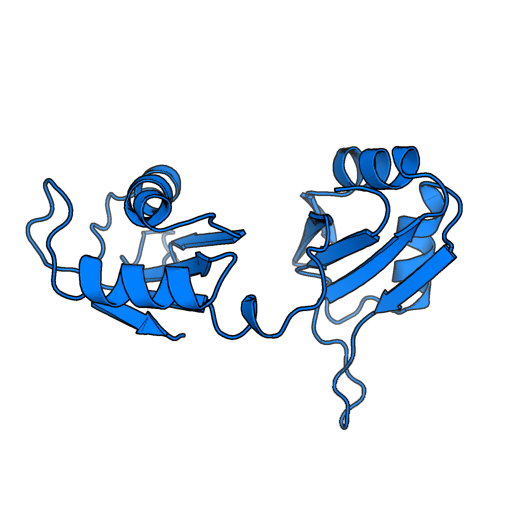
ATOM 1448 C C . LYS B 2 165 ? 8.220 19.076 -17.543 1.00 19.23 201 LYS A C 1
ATOM 1449 O O . LYS B 2 165 ? 7.821 18.974 -16.385 1.00 18.47 201 LYS A O 1
ATOM 1455 N N . PHE B 2 166 ? 8.972 18.149 -18.131 1.00 20.27 202 PHE A N 1
ATOM 1456 C CA . PHE B 2 166 ? 9.407 16.960 -17.399 1.00 21.87 202 PHE A CA 1
ATOM 1457 C C . PHE B 2 166 ? 10.349 17.438 -16.301 1.00 24.10 202 PHE A C 1
ATOM 1458 O O . PHE B 2 166 ? 11.202 18.286 -16.552 1.00 25.48 202 PHE A O 1
ATOM 1466 N N . ALA B 2 167 ? 10.187 16.905 -15.091 1.00 25.54 203 ALA A N 1
ATOM 1467 C CA . ALA B 2 167 ? 11.020 17.286 -13.949 1.00 28.59 203 ALA A CA 1
ATOM 1468 C C . ALA B 2 167 ? 12.506 17.281 -14.294 1.00 32.16 203 ALA A C 1
ATOM 1469 O O . ALA B 2 167 ? 13.185 18.295 -13.992 1.00 33.77 203 ALA A O 1
#

Radius of gyration: 17.87 Å; Cα contacts (8 Å, |Δi|>4): 330; chains: 1; bounding box: 37×49×37 Å